Protein AF-A0A2V7JGQ8-F1 (afdb_monomer_lite)

Secondary structure (DSSP, 8-state):
-EEEE-TTSS-EEEE--SS-GGG--EE--SS-EEEEEE-TTSSEEEEEETTS-EEEEEEE-SSS-EEPPPEEEEPPP---

pLDDT: mean 74.82, std 10.82, range [47.06, 89.69]

Radius of gyration: 12.85 Å; chains: 1; bounding box: 38×23×32 Å

Sequence (80 aa):
MAYASNEGGKDDIYVVPFPNTRGGKWPISTDGGTEPVWSDRGTELFYRDASGNLVAVGVNANLTFSVARSTTLFPAASGS

Foldseek 3Di:
DWAWDCPPVATWIWDADPPPRVPDIDTPDPQHWDDWDADPVNQKIWTQGPQRFIKIWGFDPPPDTDIDDIDGDDGDDDDD

Structure (mmCIF, N/CA/C/O 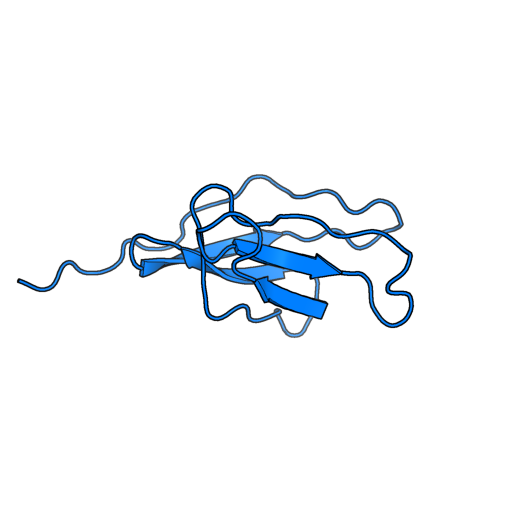backbone):
data_AF-A0A2V7JGQ8-F1
#
_entry.id   AF-A0A2V7JGQ8-F1
#
loop_
_atom_site.group_PDB
_atom_site.id
_atom_site.type_symbol
_atom_site.label_atom_id
_atom_site.label_alt_id
_atom_site.label_comp_id
_atom_site.label_asym_id
_atom_site.label_entity_id
_atom_site.label_seq_id
_atom_site.pdbx_PDB_ins_code
_atom_site.Cartn_x
_atom_site.Cartn_y
_atom_site.Cartn_z
_atom_site.occupancy
_atom_site.B_iso_or_equiv
_atom_site.auth_seq_id
_atom_site.auth_comp_id
_atom_site.auth_asym_id
_atom_site.auth_atom_id
_atom_site.pdbx_PDB_model_num
ATOM 1 N N . MET A 1 1 ? 4.916 -8.989 -5.102 1.00 79.62 1 MET A N 1
ATOM 2 C CA . MET A 1 1 ? 4.096 -9.640 -4.053 1.00 79.62 1 MET A CA 1
ATOM 3 C C . MET A 1 1 ? 3.811 -8.609 -2.976 1.00 79.62 1 MET A C 1
ATOM 5 O O . MET A 1 1 ? 4.688 -7.790 -2.726 1.00 79.62 1 MET A O 1
ATOM 9 N N . ALA A 1 2 ? 2.615 -8.618 -2.385 1.00 79.25 2 ALA A N 1
ATOM 10 C CA . ALA A 1 2 ? 2.274 -7.750 -1.257 1.00 79.25 2 ALA A CA 1
ATOM 11 C C . ALA A 1 2 ? 1.850 -8.596 -0.057 1.00 79.25 2 ALA A C 1
ATOM 13 O O . ALA A 1 2 ? 1.238 -9.645 -0.251 1.00 79.25 2 ALA A O 1
ATOM 14 N N . TYR A 1 3 ? 2.198 -8.159 1.148 1.00 80.00 3 TYR A N 1
ATOM 15 C CA . TYR A 1 3 ? 1.832 -8.835 2.391 1.00 80.00 3 TYR A CA 1
ATOM 16 C C . TYR A 1 3 ? 1.774 -7.842 3.554 1.00 80.00 3 TYR A C 1
ATOM 18 O O . TYR A 1 3 ? 2.478 -6.833 3.539 1.00 80.00 3 TYR A O 1
ATOM 26 N N . ALA A 1 4 ? 0.946 -8.141 4.553 1.00 76.19 4 ALA A N 1
ATOM 27 C CA . ALA A 1 4 ? 0.932 -7.421 5.822 1.00 76.19 4 ALA A CA 1
ATOM 28 C C . ALA A 1 4 ? 1.991 -8.018 6.763 1.00 76.19 4 ALA A C 1
ATOM 30 O O . ALA A 1 4 ? 2.141 -9.241 6.822 1.00 76.19 4 ALA A O 1
ATOM 31 N N . SER A 1 5 ? 2.741 -7.179 7.474 1.00 73.44 5 SER A N 1
ATOM 32 C CA . SER A 1 5 ? 3.697 -7.608 8.499 1.00 73.44 5 SER A CA 1
ATOM 33 C C . SER A 1 5 ? 3.706 -6.641 9.675 1.00 73.44 5 SER A C 1
ATOM 35 O O . SER A 1 5 ? 3.629 -5.432 9.485 1.00 73.44 5 SER A O 1
ATOM 37 N N . ASN A 1 6 ? 3.869 -7.177 10.883 1.00 65.69 6 ASN A N 1
ATOM 38 C CA . ASN A 1 6 ? 3.854 -6.426 12.136 1.00 65.69 6 ASN A CA 1
ATOM 39 C C . ASN A 1 6 ? 5.254 -6.019 12.640 1.00 65.69 6 ASN A C 1
ATOM 41 O O . ASN A 1 6 ? 5.419 -5.743 13.829 1.00 65.69 6 ASN A O 1
ATOM 45 N N . GLU A 1 7 ? 6.271 -5.992 11.769 1.00 62.50 7 GLU A N 1
ATOM 46 C CA . GLU A 1 7 ? 7.680 -5.761 12.146 1.00 62.50 7 GLU A CA 1
ATOM 47 C C . GLU A 1 7 ? 7.920 -4.463 12.949 1.00 62.50 7 GLU A C 1
ATOM 49 O O . GLU A 1 7 ? 8.906 -4.378 13.678 1.00 62.50 7 GLU A O 1
ATOM 54 N N . GLY A 1 8 ? 7.027 -3.470 12.852 1.00 58.22 8 GLY A N 1
ATOM 55 C CA . GLY A 1 8 ? 7.096 -2.200 13.587 1.00 58.22 8 GLY A CA 1
ATOM 56 C C . GLY A 1 8 ? 6.153 -2.066 14.793 1.00 58.22 8 GLY A C 1
ATOM 57 O O . GLY A 1 8 ? 6.047 -0.974 15.347 1.00 58.22 8 GLY A O 1
ATOM 58 N N . GLY A 1 9 ? 5.433 -3.123 15.194 1.00 63.62 9 GLY A N 1
ATOM 59 C CA . GLY A 1 9 ? 4.415 -3.063 16.260 1.00 63.62 9 GLY A CA 1
ATOM 60 C C . GLY A 1 9 ? 3.030 -2.575 15.804 1.00 63.62 9 GLY A C 1
ATOM 61 O O . GLY A 1 9 ? 2.144 -2.382 16.635 1.00 63.62 9 GLY A O 1
ATOM 62 N N . LYS A 1 10 ? 2.847 -2.395 14.491 1.00 61.88 10 LYS A N 1
ATOM 63 C CA . LYS A 1 10 ? 1.587 -2.120 13.783 1.00 61.88 10 LYS A CA 1
ATOM 64 C C . LYS A 1 10 ? 1.602 -2.956 12.496 1.00 61.88 10 LYS A C 1
ATOM 66 O O . LYS A 1 10 ? 2.684 -3.145 11.941 1.00 61.88 10 LYS A O 1
ATOM 71 N N . ASP A 1 11 ? 0.460 -3.479 12.050 1.00 67.56 11 ASP A N 1
ATOM 72 C CA . ASP A 1 11 ? 0.394 -4.234 10.788 1.00 67.56 11 ASP A CA 1
ATOM 73 C C . ASP A 1 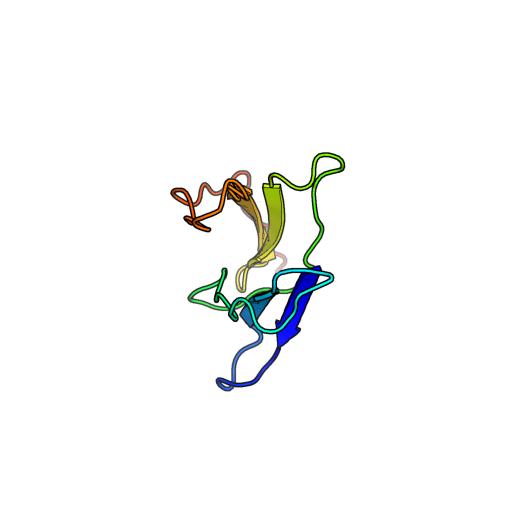11 ? 0.608 -3.279 9.620 1.00 67.56 11 ASP A C 1
ATOM 75 O O . ASP A 1 11 ? -0.268 -2.468 9.368 1.00 67.56 11 ASP A O 1
ATOM 79 N N . ASP A 1 12 ? 1.734 -3.362 8.913 1.00 76.69 12 ASP A N 1
ATOM 80 C CA . ASP A 1 12 ? 2.012 -2.554 7.725 1.00 76.69 12 ASP A CA 1
ATOM 81 C C . ASP A 1 12 ? 2.034 -3.403 6.453 1.00 76.69 12 ASP A C 1
ATOM 83 O O . ASP A 1 12 ? 2.510 -4.542 6.435 1.00 76.69 12 ASP A O 1
ATOM 87 N N . ILE A 1 13 ? 1.548 -2.829 5.354 1.00 81.00 13 ILE A N 1
ATOM 88 C CA . ILE A 1 13 ? 1.598 -3.447 4.034 1.00 81.00 13 ILE A CA 1
ATOM 89 C C . ILE A 1 13 ? 2.966 -3.207 3.413 1.00 81.00 13 ILE A C 1
ATOM 91 O O . ILE A 1 13 ? 3.392 -2.069 3.216 1.00 81.00 13 ILE A O 1
ATOM 95 N N . TYR A 1 14 ? 3.622 -4.294 3.026 1.00 82.62 14 TYR A N 1
ATOM 96 C CA . TYR A 1 14 ? 4.883 -4.275 2.307 1.00 82.62 14 TYR A CA 1
ATOM 97 C C . TYR A 1 14 ? 4.730 -4.838 0.906 1.00 82.62 14 TYR A C 1
ATOM 99 O O . TYR A 1 14 ? 3.987 -5.793 0.669 1.00 82.62 14 TYR A O 1
ATOM 107 N N . VAL A 1 15 ? 5.514 -4.284 -0.015 1.00 82.69 15 VAL A N 1
ATOM 108 C CA . VAL A 1 15 ? 5.700 -4.823 -1.359 1.00 82.69 15 VAL A CA 1
ATOM 109 C C . VAL A 1 15 ? 7.135 -5.286 -1.525 1.00 82.69 15 VAL A C 1
ATOM 111 O O . VAL A 1 15 ? 8.082 -4.572 -1.194 1.00 82.69 15 VAL A O 1
ATOM 114 N N . VAL A 1 16 ? 7.281 -6.490 -2.075 1.00 80.56 16 VAL A N 1
ATOM 115 C CA . VAL A 1 16 ? 8.562 -7.045 -2.512 1.00 80.56 16 VAL A CA 1
ATOM 116 C C . VAL A 1 16 ? 8.487 -7.431 -3.990 1.00 80.56 16 VAL A C 1
ATOM 118 O O . VAL A 1 16 ? 7.440 -7.915 -4.457 1.00 80.56 16 VAL A O 1
ATOM 121 N N . PRO A 1 17 ? 9.579 -7.250 -4.749 1.00 71.50 17 PRO A N 1
ATOM 122 C CA . PRO A 1 17 ? 9.651 -7.719 -6.119 1.00 71.50 17 PRO A CA 1
ATOM 123 C C . PRO A 1 17 ? 9.630 -9.251 -6.136 1.00 71.50 17 PRO A C 1
ATOM 125 O O . PRO A 1 17 ? 10.219 -9.914 -5.286 1.00 71.50 17 PRO A O 1
ATOM 128 N N . PHE A 1 18 ? 8.920 -9.825 -7.104 1.00 66.44 18 PHE A N 1
ATOM 129 C CA . PHE A 1 18 ? 8.846 -11.270 -7.315 1.00 66.44 18 PHE A CA 1
ATOM 130 C C . PHE A 1 18 ? 9.086 -11.567 -8.803 1.00 66.44 18 PHE A C 1
ATOM 132 O O . PHE A 1 18 ? 8.563 -10.825 -9.635 1.00 66.44 18 PHE A O 1
ATOM 139 N N . PRO A 1 19 ? 9.861 -12.611 -9.160 1.00 62.66 19 PRO A N 1
ATOM 140 C CA . PRO A 1 19 ? 10.473 -13.612 -8.274 1.00 62.66 19 PRO A CA 1
ATOM 141 C C . PRO A 1 19 ? 11.751 -13.146 -7.559 1.00 62.66 19 PRO A C 1
ATOM 143 O O . PRO A 1 19 ? 12.196 -13.799 -6.619 1.00 62.66 19 PRO A O 1
ATOM 146 N N . ASN A 1 20 ? 12.344 -12.019 -7.962 1.00 66.62 20 ASN A N 1
ATOM 147 C CA . ASN A 1 20 ? 13.589 -11.534 -7.369 1.00 66.62 20 ASN A CA 1
ATOM 148 C C . ASN A 1 20 ? 13.347 -10.740 -6.073 1.00 66.62 20 ASN A C 1
ATOM 150 O O . ASN A 1 20 ? 13.357 -9.511 -6.075 1.00 66.62 20 ASN A O 1
ATOM 154 N N . THR A 1 21 ? 13.191 -11.446 -4.955 1.00 64.44 21 THR A N 1
ATOM 155 C CA . THR A 1 21 ? 12.953 -10.851 -3.627 1.00 64.44 21 THR A CA 1
ATOM 156 C C . THR A 1 21 ? 14.149 -10.080 -3.056 1.00 64.44 21 THR A C 1
ATOM 158 O O . THR A 1 21 ? 13.998 -9.382 -2.057 1.00 64.44 21 THR A O 1
ATOM 161 N N . ARG A 1 22 ? 15.331 -10.129 -3.694 1.00 68.12 22 ARG A N 1
ATOM 162 C CA . ARG A 1 22 ? 16.495 -9.306 -3.308 1.00 68.12 22 ARG A CA 1
ATOM 163 C C . ARG A 1 22 ? 16.400 -7.853 -3.779 1.00 68.12 22 ARG A C 1
ATOM 165 O O . ARG A 1 22 ? 17.245 -7.051 -3.399 1.00 68.12 22 ARG A O 1
ATOM 172 N N . GLY A 1 23 ? 15.398 -7.504 -4.589 1.00 65.94 23 GLY A N 1
ATOM 173 C CA . GLY A 1 23 ? 15.237 -6.156 -5.146 1.00 65.94 23 GLY A CA 1
ATOM 174 C C . GLY A 1 23 ? 14.767 -5.078 -4.159 1.00 65.94 23 GLY A C 1
ATOM 175 O O . GLY A 1 23 ? 14.617 -3.936 -4.576 1.00 65.94 23 GLY A O 1
ATOM 176 N N . GLY A 1 24 ? 14.551 -5.413 -2.882 1.00 71.69 24 GLY A N 1
ATOM 177 C CA . GLY A 1 24 ? 14.151 -4.474 -1.828 1.00 71.69 24 GLY A CA 1
ATOM 178 C C . GLY A 1 24 ? 12.782 -4.788 -1.216 1.00 71.69 24 GLY A C 1
ATOM 179 O O . GLY A 1 24 ? 12.022 -5.597 -1.744 1.00 71.69 24 GLY A O 1
ATOM 180 N N . LYS A 1 25 ? 12.483 -4.157 -0.075 1.00 75.88 25 LYS A N 1
ATOM 181 C CA . LYS A 1 25 ? 11.177 -4.192 0.598 1.00 75.88 25 LYS A CA 1
ATOM 182 C C . LYS A 1 25 ? 10.697 -2.756 0.773 1.00 75.88 25 LYS A C 1
ATOM 184 O O . LYS A 1 25 ? 11.408 -1.959 1.382 1.00 75.88 25 LYS A O 1
ATOM 189 N N . TRP A 1 26 ? 9.509 -2.438 0.267 1.00 79.50 26 TRP A N 1
ATOM 190 C CA . TRP A 1 26 ? 8.945 -1.090 0.352 1.00 79.50 26 TRP A CA 1
ATOM 191 C C . TRP A 1 26 ? 7.706 -1.074 1.247 1.00 79.50 26 TRP A C 1
ATOM 193 O O . TRP A 1 26 ? 6.789 -1.857 0.985 1.00 79.50 26 TRP A O 1
ATOM 203 N N . PRO A 1 27 ? 7.661 -0.219 2.285 1.00 79.12 27 PRO A N 1
ATOM 204 C CA . PRO A 1 27 ? 6.432 0.029 3.028 1.00 79.12 27 PRO A CA 1
ATOM 205 C C . PRO A 1 27 ? 5.450 0.810 2.146 1.00 79.12 27 PRO A C 1
ATOM 207 O O . PRO A 1 27 ? 5.836 1.771 1.479 1.00 79.12 27 PRO A O 1
ATOM 210 N N . ILE A 1 28 ? 4.192 0.376 2.127 1.00 79.25 28 ILE A N 1
ATOM 211 C CA . ILE A 1 28 ? 3.098 1.023 1.393 1.00 79.25 28 ILE A CA 1
ATOM 212 C C . ILE A 1 28 ? 2.175 1.784 2.340 1.00 79.25 28 ILE A C 1
ATOM 214 O O . ILE A 1 28 ? 1.751 2.889 2.009 1.00 79.25 28 ILE A O 1
ATOM 218 N N . SER A 1 29 ? 1.879 1.222 3.513 1.00 70.50 29 SER A N 1
ATOM 219 C CA . SER A 1 29 ? 1.145 1.927 4.565 1.00 70.50 29 SER A CA 1
ATOM 220 C C . SER A 1 29 ? 2.106 2.667 5.495 1.00 70.50 29 SER A C 1
ATOM 222 O O . SER A 1 29 ? 3.203 2.190 5.776 1.00 70.50 29 SER A O 1
ATOM 224 N N . THR A 1 30 ? 1.689 3.843 5.968 1.00 68.25 30 THR A N 1
ATOM 225 C CA . THR A 1 30 ? 2.409 4.630 6.988 1.00 68.25 30 THR A CA 1
ATOM 226 C C . THR A 1 30 ? 1.759 4.563 8.369 1.00 68.25 30 THR A C 1
ATOM 228 O O . THR A 1 30 ? 2.438 4.794 9.364 1.00 68.25 30 THR A O 1
ATOM 231 N N . ASP A 1 31 ? 0.467 4.228 8.435 1.00 72.38 31 ASP A N 1
ATOM 232 C CA . ASP A 1 31 ? -0.326 4.157 9.672 1.00 72.38 31 ASP A CA 1
ATOM 233 C C . ASP A 1 31 ? -1.014 2.793 9.851 1.00 72.38 31 ASP A C 1
ATOM 235 O O . ASP A 1 31 ? -2.003 2.674 10.571 1.00 72.38 31 ASP A O 1
ATOM 239 N N . GLY A 1 32 ? -0.480 1.756 9.206 1.00 73.12 32 GLY A N 1
ATOM 240 C CA . GLY A 1 32 ? -1.012 0.402 9.218 1.00 73.12 32 GLY A CA 1
ATOM 241 C C . GLY A 1 32 ? -1.970 0.059 8.070 1.00 73.12 32 GLY A C 1
ATOM 242 O O . GLY A 1 32 ? -2.541 0.932 7.408 1.00 73.12 32 GLY A O 1
ATOM 243 N N . GLY A 1 33 ? -2.140 -1.238 7.822 1.00 82.12 33 GLY A N 1
ATOM 244 C CA . GLY A 1 33 ? -3.087 -1.778 6.863 1.00 82.12 33 GLY A CA 1
ATOM 245 C C . GLY A 1 33 ? -3.112 -3.305 6.774 1.00 82.12 33 GLY A C 1
ATOM 246 O O . GLY A 1 33 ? -2.164 -3.998 7.138 1.00 82.12 33 GLY A O 1
ATOM 247 N N . THR A 1 34 ? -4.224 -3.831 6.265 1.00 83.94 34 THR A N 1
ATOM 248 C CA . THR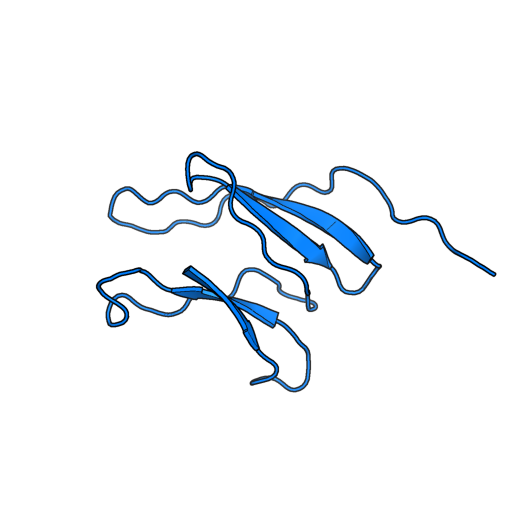 A 1 34 ? -4.504 -5.268 6.149 1.00 83.94 34 THR A CA 1
ATOM 249 C C . THR A 1 34 ? -5.102 -5.617 4.784 1.00 83.94 34 THR A C 1
ATOM 251 O O . THR A 1 34 ? -5.417 -4.741 3.978 1.00 83.94 34 THR A O 1
ATOM 254 N N . GLU A 1 35 ? -5.236 -6.919 4.513 1.00 87.06 35 GLU A N 1
ATOM 255 C CA . GLU A 1 35 ? -5.908 -7.455 3.317 1.00 87.06 35 GLU A CA 1
ATOM 256 C C . GLU A 1 35 ? -5.377 -6.900 1.972 1.00 87.06 35 GLU A C 1
ATOM 258 O O . GLU A 1 35 ? -6.157 -6.402 1.159 1.00 87.06 35 GLU A O 1
ATOM 263 N N . PRO A 1 36 ? -4.057 -6.962 1.697 1.00 88.69 36 PRO A N 1
ATOM 264 C CA . PRO A 1 36 ? -3.518 -6.441 0.447 1.00 88.69 36 PRO A CA 1
ATOM 265 C C . PRO A 1 36 ? -3.938 -7.295 -0.759 1.00 88.69 36 PRO A C 1
ATOM 267 O O . PRO A 1 36 ? -3.731 -8.510 -0.773 1.00 88.69 36 PRO A O 1
ATOM 270 N N . VAL A 1 37 ? -4.446 -6.651 -1.811 1.00 89.50 37 VAL A N 1
ATOM 271 C CA . VAL A 1 37 ? -4.862 -7.296 -3.066 1.00 89.50 37 VAL A CA 1
ATOM 272 C C . VAL A 1 37 ? -4.344 -6.506 -4.262 1.00 89.50 37 VAL A C 1
ATOM 274 O O . VAL A 1 37 ? -4.577 -5.306 -4.386 1.00 89.50 37 VAL A O 1
ATOM 277 N N . TRP A 1 38 ? -3.640 -7.180 -5.169 1.00 87.38 38 TRP A N 1
ATOM 278 C CA . TRP A 1 38 ? -3.205 -6.578 -6.429 1.00 87.38 38 TRP A CA 1
ATOM 279 C C . TRP A 1 38 ? -4.352 -6.520 -7.435 1.00 87.38 38 TRP A C 1
ATOM 281 O O . TRP A 1 38 ? -5.119 -7.470 -7.557 1.00 87.38 38 TRP A O 1
ATOM 2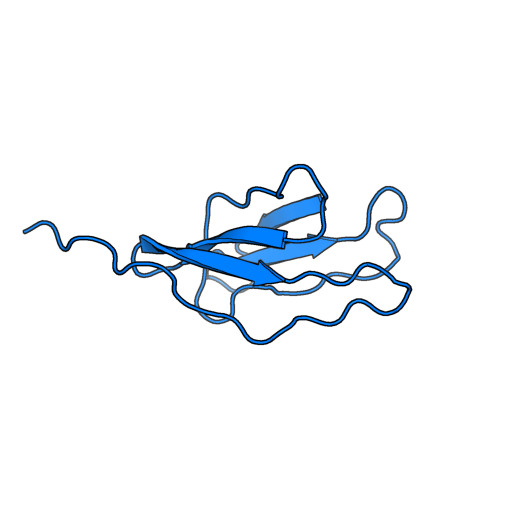91 N N . SER A 1 39 ? -4.413 -5.437 -8.208 1.00 88.31 39 SER A N 1
ATOM 292 C CA . SER A 1 39 ? -5.167 -5.409 -9.466 1.00 88.31 39 SER A CA 1
ATOM 293 C C . SER A 1 39 ? -4.690 -6.509 -10.418 1.00 88.31 39 SER A C 1
ATOM 295 O O . SER A 1 39 ? -3.512 -6.871 -10.420 1.00 88.31 39 SER A O 1
ATOM 297 N N . ASP A 1 40 ? -5.571 -6.949 -11.317 1.00 82.75 40 ASP A N 1
ATOM 298 C CA . ASP A 1 40 ? -5.251 -7.952 -12.344 1.00 82.75 40 ASP A CA 1
ATOM 299 C C . ASP A 1 40 ? -4.048 -7.562 -13.217 1.00 82.75 40 ASP A C 1
ATOM 301 O O . ASP A 1 40 ? -3.318 -8.416 -13.716 1.00 82.75 40 ASP A O 1
ATOM 305 N N . ARG A 1 41 ? -3.821 -6.255 -13.402 1.00 82.94 41 ARG A N 1
ATOM 306 C CA . ARG A 1 41 ? -2.690 -5.722 -14.177 1.00 82.94 41 ARG A CA 1
ATOM 307 C C . ARG A 1 41 ? -1.394 -5.601 -13.372 1.00 82.94 41 ARG A C 1
ATOM 309 O O . ARG A 1 41 ? -0.355 -5.326 -13.963 1.00 82.94 41 ARG A O 1
ATOM 316 N N . GLY A 1 42 ? -1.435 -5.771 -12.049 1.00 80.56 42 GLY A N 1
ATOM 317 C CA . GLY A 1 42 ? -0.270 -5.665 -11.164 1.00 80.56 42 GLY A CA 1
ATOM 318 C C . GLY A 1 42 ? 0.301 -4.249 -11.013 1.00 80.56 42 GLY A C 1
ATOM 319 O O . GLY A 1 42 ? 1.390 -4.087 -10.469 1.00 80.56 42 GLY A O 1
ATOM 320 N N . THR A 1 43 ? -0.410 -3.224 -11.488 1.00 83.12 43 THR A N 1
ATOM 321 C CA . THR A 1 43 ? 0.019 -1.812 -11.453 1.00 83.12 43 THR A CA 1
ATOM 322 C C . THR A 1 43 ? -0.618 -1.019 -10.317 1.00 83.12 43 THR A C 1
ATOM 324 O O . THR A 1 43 ? -0.346 0.166 -10.154 1.00 83.12 43 THR A O 1
ATOM 327 N N . GLU A 1 44 ? -1.499 -1.647 -9.550 1.00 87.56 44 GLU A N 1
ATOM 328 C CA . GLU A 1 44 ? -2.235 -1.020 -8.456 1.00 87.56 44 GLU A CA 1
ATOM 329 C C . GLU A 1 44 ? -2.449 -2.032 -7.333 1.00 87.56 44 GLU A C 1
ATOM 331 O O . GLU A 1 44 ? -2.739 -3.203 -7.611 1.00 87.56 44 GLU A O 1
ATOM 336 N N . LEU A 1 45 ? -2.272 -1.580 -6.092 1.00 87.44 45 LEU A N 1
ATOM 337 C CA . LEU A 1 45 ? -2.469 -2.348 -4.869 1.00 87.44 45 LEU A CA 1
ATOM 338 C C . LEU A 1 45 ? -3.609 -1.733 -4.058 1.00 87.44 45 LEU A C 1
ATOM 340 O O . LEU A 1 45 ? -3.593 -0.535 -3.774 1.00 87.44 45 LEU A O 1
ATOM 344 N N . PHE A 1 46 ? -4.552 -2.573 -3.648 1.00 89.69 46 PHE A N 1
ATOM 345 C CA . PHE A 1 46 ? -5.640 -2.228 -2.744 1.00 89.69 46 PHE A CA 1
ATOM 346 C C . PHE A 1 46 ? -5.365 -2.808 -1.361 1.00 89.69 46 PHE A C 1
ATOM 348 O O . PHE A 1 46 ? -4.819 -3.906 -1.259 1.00 89.69 46 PHE A O 1
ATOM 355 N N . TYR A 1 47 ? -5.738 -2.095 -0.305 1.00 88.31 47 TYR A N 1
ATOM 356 C CA . TYR A 1 47 ? -5.673 -2.594 1.070 1.00 88.31 47 TYR A CA 1
ATOM 357 C C . TYR A 1 47 ? -6.665 -1.838 1.962 1.00 88.31 47 TYR A C 1
ATOM 359 O O . TYR A 1 47 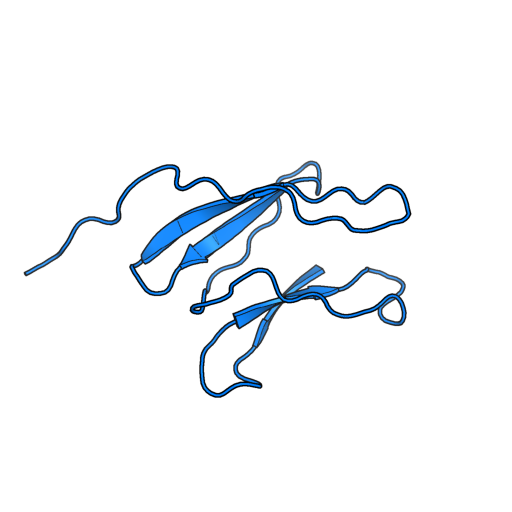? -7.191 -0.793 1.566 1.00 88.31 47 TYR A O 1
ATOM 367 N N . ARG A 1 48 ? -6.920 -2.356 3.167 1.00 88.12 48 ARG A N 1
ATOM 368 C CA . ARG A 1 48 ? -7.665 -1.631 4.206 1.00 88.12 48 ARG A CA 1
ATOM 369 C C . ARG A 1 48 ? -6.707 -0.899 5.128 1.00 88.12 48 ARG A C 1
ATOM 371 O O . ARG A 1 48 ? -5.808 -1.539 5.660 1.00 88.12 48 ARG A O 1
ATOM 378 N N . ASP A 1 49 ? -6.883 0.403 5.332 1.00 86.31 49 ASP A N 1
ATOM 379 C CA . ASP A 1 49 ? -6.088 1.148 6.319 1.00 86.31 49 ASP A CA 1
ATOM 380 C C . ASP A 1 49 ? -6.551 0.879 7.766 1.00 86.31 49 ASP A C 1
ATOM 382 O O . ASP A 1 49 ? -7.550 0.196 8.005 1.00 86.31 49 ASP A O 1
ATOM 386 N N . ALA A 1 50 ? -5.838 1.431 8.751 1.00 82.88 50 ALA A N 1
ATOM 387 C CA . ALA A 1 50 ? -6.181 1.278 10.169 1.00 82.88 50 ALA A CA 1
ATOM 388 C C . ALA A 1 50 ? -7.547 1.874 10.569 1.00 82.88 50 ALA A C 1
ATOM 390 O O . ALA A 1 50 ? -8.079 1.530 11.622 1.00 82.88 50 ALA A O 1
ATOM 391 N N . SER A 1 51 ? -8.128 2.750 9.743 1.00 85.62 51 SER A N 1
ATOM 392 C CA . SER A 1 51 ? -9.487 3.283 9.929 1.00 85.62 51 SER A CA 1
ATOM 393 C C . SER A 1 51 ? -10.549 2.437 9.210 1.00 85.62 51 SER A C 1
ATOM 395 O O . SER A 1 51 ? -11.734 2.759 9.259 1.00 85.62 51 SER A O 1
ATOM 397 N N . GLY A 1 52 ? -10.138 1.355 8.544 1.00 84.38 52 GLY A N 1
ATOM 398 C CA . GLY A 1 52 ? -10.994 0.456 7.779 1.00 84.38 52 GLY A CA 1
ATOM 399 C C . GLY A 1 52 ? -11.322 0.942 6.366 1.00 84.38 52 GLY A C 1
ATOM 400 O O . GLY A 1 52 ? -12.139 0.306 5.698 1.00 84.38 52 GLY A O 1
ATOM 401 N N . ASN A 1 53 ? -10.727 2.044 5.894 1.00 87.56 53 ASN A N 1
ATOM 402 C CA . ASN A 1 53 ? -11.000 2.573 4.558 1.00 87.56 53 ASN A CA 1
ATOM 403 C C . ASN A 1 53 ? -10.342 1.704 3.489 1.00 87.56 53 ASN A C 1
ATOM 405 O O . ASN A 1 53 ? -9.231 1.211 3.679 1.00 87.56 53 ASN A O 1
ATOM 409 N N . LEU A 1 54 ? -10.987 1.596 2.326 1.00 89.69 54 LEU A N 1
ATOM 410 C CA . LEU A 1 54 ? -10.359 1.004 1.150 1.00 89.69 54 LEU A CA 1
ATOM 411 C C . LEU A 1 54 ? -9.439 2.035 0.483 1.00 89.69 54 LEU A C 1
ATOM 413 O O . LEU A 1 54 ? -9.894 3.081 0.006 1.00 89.69 54 LEU A O 1
ATOM 417 N N . VAL A 1 55 ? -8.147 1.719 0.436 1.00 88.75 55 VAL A N 1
ATOM 418 C CA . VAL A 1 55 ? -7.097 2.563 -0.143 1.00 88.75 55 VAL A CA 1
ATOM 419 C C . VAL A 1 55 ? -6.542 1.905 -1.399 1.00 88.75 55 VAL A C 1
ATOM 421 O O . VAL A 1 55 ? -6.336 0.693 -1.427 1.00 88.75 55 VAL A O 1
ATOM 424 N N . ALA A 1 56 ? -6.284 2.713 -2.429 1.00 88.44 56 ALA A N 1
ATOM 425 C CA . ALA A 1 56 ? -5.622 2.294 -3.659 1.00 88.44 56 ALA A CA 1
ATOM 426 C C . ALA A 1 56 ? -4.278 3.020 -3.816 1.00 88.44 56 ALA A C 1
ATOM 428 O O . ALA A 1 56 ? -4.182 4.236 -3.616 1.00 88.44 56 ALA A O 1
ATOM 429 N N . VAL A 1 57 ? -3.239 2.270 -4.184 1.00 85.06 57 VAL A N 1
ATOM 430 C CA . VAL A 1 57 ? -1.891 2.794 -4.426 1.00 85.06 57 VAL A CA 1
ATOM 431 C C . VAL A 1 57 ? -1.397 2.338 -5.790 1.00 85.06 57 VAL A C 1
ATOM 433 O O . VAL A 1 57 ? -1.250 1.143 -6.051 1.00 85.06 57 VAL A O 1
ATOM 436 N N . GLY A 1 58 ? -1.086 3.314 -6.644 1.00 83.88 58 GLY A N 1
ATOM 437 C CA . GLY A 1 58 ? -0.436 3.081 -7.926 1.00 83.88 58 GLY A CA 1
ATOM 438 C C . GLY A 1 58 ? 1.016 2.639 -7.744 1.00 83.88 58 GLY A C 1
ATOM 439 O O . GLY A 1 58 ? 1.801 3.287 -7.047 1.00 83.88 58 GLY A O 1
ATOM 440 N N . VAL A 1 59 ? 1.368 1.543 -8.408 1.00 76.25 59 VAL A N 1
ATOM 441 C CA . VAL A 1 59 ? 2.681 0.908 -8.375 1.00 76.25 59 VAL A CA 1
ATOM 442 C C . VAL A 1 59 ? 3.271 0.898 -9.781 1.00 76.25 59 VAL A C 1
ATOM 444 O O . VAL A 1 59 ? 2.783 0.211 -10.679 1.00 76.25 59 VAL A O 1
ATOM 447 N N . ASN A 1 60 ? 4.372 1.626 -9.967 1.00 70.12 60 ASN A N 1
ATOM 448 C CA . ASN A 1 60 ? 5.131 1.599 -11.213 1.00 70.12 60 ASN A CA 1
ATOM 449 C C . ASN A 1 60 ? 6.262 0.570 -11.131 1.00 70.12 60 ASN A C 1
ATOM 451 O O . ASN A 1 60 ? 7.245 0.775 -10.426 1.00 70.12 60 ASN A O 1
ATOM 455 N N . ALA A 1 61 ? 6.137 -0.526 -11.883 1.00 57.97 61 ALA 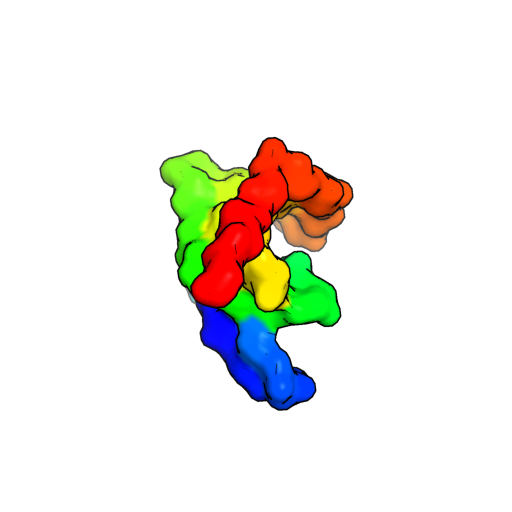A N 1
ATOM 456 C CA . ALA A 1 61 ? 7.125 -1.609 -11.932 1.00 57.97 61 ALA A CA 1
ATOM 457 C C . ALA A 1 61 ? 8.236 -1.410 -12.989 1.00 57.97 61 ALA A C 1
ATOM 459 O O . ALA A 1 61 ? 9.077 -2.292 -13.163 1.00 57.97 61 ALA A O 1
ATOM 460 N N . ASN A 1 62 ? 8.265 -0.274 -13.698 1.00 56.06 62 ASN A N 1
ATOM 461 C CA . ASN A 1 62 ? 9.297 0.033 -14.695 1.00 56.06 62 ASN A CA 1
ATOM 462 C C . ASN A 1 62 ? 10.640 0.354 -14.015 1.00 56.06 62 ASN A C 1
ATOM 464 O O . ASN A 1 62 ? 10.987 1.516 -13.869 1.00 56.06 62 ASN A O 1
ATOM 468 N N . LEU A 1 63 ? 11.360 -0.686 -13.573 1.00 47.06 63 LEU A N 1
ATOM 469 C CA . LEU A 1 63 ? 12.762 -0.746 -13.103 1.00 47.06 63 LEU A CA 1
ATOM 470 C C . LEU A 1 63 ? 13.240 0.244 -12.014 1.00 47.06 63 LEU A C 1
ATOM 472 O O . LEU A 1 63 ? 14.328 0.070 -11.471 1.00 47.06 63 LEU A O 1
ATOM 476 N N . THR A 1 64 ? 12.401 1.175 -11.582 1.00 49.66 64 THR A N 1
ATOM 477 C CA . THR A 1 64 ? 12.532 1.970 -10.364 1.00 49.66 64 THR A CA 1
ATOM 478 C C . THR A 1 64 ? 11.140 2.057 -9.757 1.00 49.66 64 THR A C 1
ATOM 480 O O . THR A 1 64 ? 10.282 2.808 -10.221 1.00 49.66 64 THR A O 1
ATOM 483 N N . PHE A 1 65 ? 10.891 1.232 -8.739 1.00 53.78 65 PHE A N 1
ATOM 484 C CA . PHE A 1 65 ? 9.630 1.261 -8.008 1.00 53.78 65 PHE A CA 1
ATOM 485 C C . PHE A 1 65 ? 9.446 2.652 -7.394 1.00 53.78 65 PHE A C 1
ATOM 487 O O . PHE A 1 65 ? 10.244 3.074 -6.557 1.00 53.78 65 PHE A O 1
ATOM 494 N N . SER A 1 66 ? 8.416 3.376 -7.832 1.00 55.12 66 SER A N 1
ATOM 495 C CA . SER A 1 66 ? 8.008 4.652 -7.244 1.00 55.12 66 SER A CA 1
ATOM 496 C C . SER A 1 66 ? 6.550 4.558 -6.812 1.00 55.12 66 SER A C 1
ATOM 498 O O . SER A 1 66 ? 5.680 4.163 -7.592 1.00 55.12 66 SER A O 1
ATOM 500 N N . VAL A 1 67 ? 6.304 4.881 -5.541 1.00 59.59 67 VAL A N 1
ATOM 501 C CA . VAL A 1 67 ? 4.960 4.962 -4.963 1.00 59.59 67 VAL A CA 1
ATOM 502 C C . VAL A 1 67 ? 4.347 6.281 -5.419 1.00 59.59 67 VAL A C 1
ATOM 504 O O . VAL A 1 67 ? 4.901 7.351 -5.155 1.00 59.59 67 VAL A O 1
ATOM 507 N N . ALA A 1 68 ? 3.231 6.210 -6.141 1.00 63.88 68 ALA A N 1
ATOM 508 C CA . ALA A 1 68 ? 2.462 7.398 -6.495 1.00 63.88 68 ALA A CA 1
ATOM 509 C C . ALA A 1 68 ? 1.677 7.924 -5.277 1.00 63.88 68 ALA A C 1
ATOM 511 O O . ALA A 1 68 ? 1.485 7.213 -4.291 1.00 63.88 68 ALA A O 1
ATOM 512 N N . ARG A 1 69 ? 1.204 9.177 -5.341 1.00 69.00 69 ARG A N 1
ATOM 513 C CA . ARG A 1 69 ? 0.379 9.787 -4.284 1.00 69.00 69 ARG A CA 1
ATOM 514 C C . ARG A 1 69 ? -0.843 8.909 -3.995 1.00 69.00 69 ARG A C 1
ATOM 516 O O . ARG A 1 69 ? -1.607 8.608 -4.908 1.00 69.00 69 ARG A O 1
ATOM 523 N N . SER A 1 70 ? -1.029 8.540 -2.732 1.00 72.75 70 SER A N 1
ATOM 524 C CA . SER A 1 70 ? -2.195 7.787 -2.277 1.00 72.75 70 SER A CA 1
ATOM 525 C C . SER A 1 70 ? -3.464 8.637 -2.378 1.00 72.75 70 SER A C 1
ATOM 527 O O . SER A 1 70 ? -3.456 9.839 -2.090 1.00 72.75 70 SER A O 1
ATOM 529 N N . THR A 1 71 ? -4.560 8.006 -2.804 1.00 77.69 71 THR A N 1
ATOM 530 C CA . THR A 1 71 ? -5.892 8.616 -2.821 1.00 77.69 71 THR A CA 1
ATOM 531 C C . THR A 1 71 ? -6.876 7.726 -2.073 1.00 77.69 71 THR A C 1
ATOM 533 O O . THR A 1 71 ? -6.974 6.527 -2.330 1.00 77.69 71 THR A O 1
ATOM 536 N N . THR A 1 72 ? -7.616 8.314 -1.139 1.00 78.50 72 THR A N 1
ATOM 537 C CA . THR A 1 72 ? -8.727 7.641 -0.461 1.00 78.50 72 THR A CA 1
ATOM 538 C C . THR A 1 72 ? -9.932 7.642 -1.391 1.00 78.50 72 THR A C 1
ATOM 540 O O . THR A 1 72 ? -10.283 8.691 -1.931 1.00 78.50 72 THR A O 1
ATOM 543 N N . LEU A 1 73 ? -10.556 6.481 -1.595 1.00 78.75 73 LEU A N 1
ATOM 544 C CA . LEU A 1 73 ? -11.700 6.359 -2.503 1.00 78.75 73 LEU A CA 1
ATOM 545 C C . LEU A 1 73 ? -13.036 6.461 -1.767 1.00 78.75 73 LEU A C 1
ATOM 547 O O . LEU A 1 73 ? -13.933 7.154 -2.239 1.00 78.75 73 LEU A O 1
ATOM 551 N N . PHE A 1 74 ? -13.161 5.826 -0.598 1.00 83.12 74 PHE A N 1
ATOM 552 C CA . PHE A 1 74 ? -14.387 5.860 0.201 1.00 83.12 74 PHE A CA 1
ATOM 553 C C . PHE A 1 74 ? -14.077 5.809 1.704 1.00 83.12 74 PHE A C 1
ATOM 555 O O . PHE A 1 74 ? -13.179 5.063 2.103 1.00 83.12 74 PHE A O 1
ATOM 562 N N . PRO A 1 75 ? -14.821 6.558 2.538 1.00 70.69 75 PRO A N 1
ATOM 563 C CA . PRO A 1 75 ? -14.747 6.432 3.988 1.00 70.69 75 PRO A CA 1
ATOM 564 C C . PRO A 1 75 ? -15.431 5.142 4.465 1.00 70.69 75 PRO A C 1
ATOM 566 O O . PRO A 1 75 ? -16.495 4.770 3.964 1.00 70.69 75 PRO A O 1
ATOM 569 N N . ALA A 1 76 ? -14.838 4.468 5.447 1.00 64.00 76 ALA A N 1
ATOM 570 C CA . ALA A 1 76 ? -15.441 3.321 6.112 1.00 64.00 76 ALA A CA 1
ATOM 571 C C . ALA A 1 76 ? -16.598 3.768 7.014 1.00 64.00 76 ALA A C 1
ATOM 573 O O . ALA A 1 76 ? -16.501 4.768 7.726 1.00 64.00 76 ALA A O 1
ATOM 574 N N . ALA A 1 77 ? -17.712 3.036 6.979 1.00 67.62 77 ALA A N 1
ATOM 575 C CA . ALA A 1 77 ? -18.858 3.329 7.829 1.00 67.62 77 ALA A CA 1
ATOM 576 C C . ALA A 1 77 ? -18.517 3.065 9.306 1.00 67.62 77 ALA A C 1
ATOM 578 O O . ALA A 1 77 ? -18.101 1.962 9.663 1.00 67.62 77 ALA A O 1
ATOM 579 N N . SER A 1 78 ? -18.733 4.062 10.164 1.00 63.41 78 SER A N 1
ATOM 580 C CA . SER A 1 78 ? -18.599 3.926 11.616 1.00 63.41 78 SER A CA 1
ATOM 581 C C . SER A 1 78 ? -19.794 3.148 12.178 1.00 63.41 78 SER A C 1
ATOM 583 O O . SER A 1 78 ? -20.922 3.638 12.133 1.00 63.41 78 SER A O 1
ATOM 585 N N . GLY A 1 79 ? -19.565 1.935 12.685 1.00 63.06 79 GLY A N 1
ATOM 586 C CA . GLY A 1 79 ? -20.554 1.176 13.457 1.00 63.06 79 GLY A CA 1
ATOM 587 C C . GLY A 1 79 ? -20.463 1.518 14.947 1.00 63.06 79 GLY A C 1
ATOM 588 O O . GLY A 1 79 ? -19.361 1.498 15.495 1.00 63.06 79 GLY A O 1
ATOM 589 N N . SER A 1 80 ? -21.603 1.869 15.552 1.00 60.31 80 SER A N 1
ATOM 590 C CA . SER A 1 80 ? -21.803 2.182 16.980 1.00 60.31 80 SER A CA 1
ATOM 591 C C . SER A 1 80 ? -21.609 0.987 17.908 1.00 60.31 80 SER A C 1
ATOM 593 O O . SER A 1 80 ? -21.980 -0.134 17.493 1.00 60.31 80 SER A O 1
#